Protein AF-K9EBZ5-F1 (afdb_monomer)

Structure (mmCIF, N/CA/C/O backbone):
data_AF-K9EBZ5-F1
#
_entry.id   AF-K9EBZ5-F1
#
loop_
_atom_site.group_PDB
_atom_site.id
_atom_site.type_symbol
_atom_site.label_atom_id
_atom_site.label_alt_id
_atom_site.label_comp_id
_atom_site.label_asym_id
_atom_site.label_entity_id
_atom_site.label_seq_id
_atom_site.pdbx_PDB_ins_code
_atom_site.Cartn_x
_atom_site.Cartn_y
_atom_site.Cartn_z
_atom_site.occupancy
_atom_site.B_iso_or_equiv
_atom_site.auth_seq_id
_atom_site.auth_comp_id
_atom_site.auth_asym_id
_atom_site.auth_atom_id
_atom_site.pdbx_PDB_model_num
ATOM 1 N N . MET A 1 1 ? -0.814 2.324 0.844 1.00 89.00 1 MET A N 1
ATOM 2 C CA . MET A 1 1 ? -1.239 2.268 2.261 1.00 89.00 1 MET A CA 1
ATOM 3 C C . MET A 1 1 ? -2.250 3.366 2.519 1.00 89.00 1 MET A C 1
ATOM 5 O O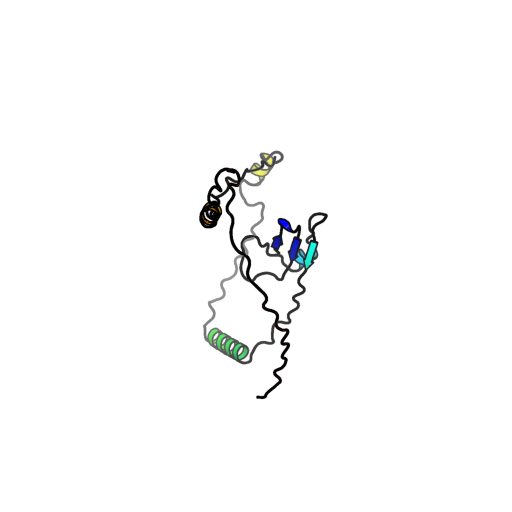 . MET A 1 1 ? -1.996 4.490 2.121 1.00 89.00 1 MET A O 1
ATOM 9 N N . THR A 1 2 ? -3.366 3.061 3.172 1.00 91.31 2 THR A N 1
ATOM 10 C CA . THR A 1 2 ? -4.431 4.021 3.507 1.00 91.31 2 THR A CA 1
ATOM 11 C C . THR A 1 2 ? -4.732 3.996 5.006 1.00 91.31 2 THR A C 1
ATOM 13 O O . THR A 1 2 ? -4.558 2.963 5.657 1.00 91.31 2 THR A O 1
ATOM 16 N N . TYR A 1 3 ? -5.171 5.134 5.553 1.00 91.81 3 TYR A N 1
ATOM 17 C CA . TYR A 1 3 ? -5.521 5.295 6.968 1.00 91.81 3 TYR A CA 1
ATOM 18 C C . TYR A 1 3 ? -7.008 5.636 7.115 1.00 91.81 3 TYR A C 1
ATOM 20 O O . TYR A 1 3 ? -7.468 6.650 6.594 1.00 91.81 3 TYR A O 1
ATOM 28 N N . GLY A 1 4 ? -7.749 4.804 7.845 1.00 92.75 4 GLY A N 1
ATOM 29 C CA . GLY A 1 4 ? -9.121 5.059 8.277 1.00 92.75 4 GLY A CA 1
ATOM 30 C C . GLY A 1 4 ? -9.121 5.580 9.709 1.00 92.75 4 GLY A C 1
ATOM 31 O O . GLY A 1 4 ? -9.096 4.798 10.655 1.00 92.75 4 GLY A O 1
ATOM 32 N N . TYR A 1 5 ? -9.108 6.903 9.876 1.00 90.88 5 TYR A N 1
ATOM 33 C CA . TYR A 1 5 ? -8.976 7.542 11.191 1.00 90.88 5 TYR A CA 1
ATOM 34 C C . TYR A 1 5 ? -10.171 7.291 12.118 1.00 90.88 5 TYR A C 1
ATOM 36 O O . TYR A 1 5 ? -9.963 7.094 13.313 1.00 90.88 5 TYR A O 1
ATOM 44 N N . SER A 1 6 ? -11.395 7.274 11.579 1.00 95.12 6 SER A N 1
ATOM 45 C CA . SER A 1 6 ? -12.624 6.960 12.326 1.00 95.12 6 SER A CA 1
ATOM 46 C C . SER A 1 6 ? -12.567 5.576 12.960 1.00 95.12 6 SER A C 1
ATOM 48 O O . SER A 1 6 ? -12.940 5.401 14.115 1.00 95.12 6 SER A O 1
ATOM 50 N N . ASP A 1 7 ? -12.038 4.618 12.205 1.00 93.94 7 ASP A N 1
ATOM 51 C CA . ASP A 1 7 ? -12.011 3.207 12.578 1.00 93.94 7 ASP A CA 1
ATOM 52 C C . ASP A 1 7 ? -10.678 2.798 13.217 1.00 93.94 7 ASP A C 1
ATOM 54 O O . ASP A 1 7 ? -10.465 1.622 13.504 1.00 93.94 7 ASP A O 1
ATOM 58 N N . ALA A 1 8 ? -9.758 3.754 13.411 1.00 95.94 8 ALA A N 1
ATOM 59 C CA . ALA A 1 8 ? -8.381 3.514 13.838 1.00 95.94 8 ALA A CA 1
ATOM 60 C C . ALA A 1 8 ? -7.722 2.362 13.053 1.00 95.94 8 ALA A C 1
ATOM 62 O O . ALA A 1 8 ? -7.105 1.461 13.622 1.00 95.94 8 ALA A O 1
ATOM 63 N N . THR A 1 9 ? -7.872 2.363 11.728 1.00 95.31 9 THR A N 1
ATOM 64 C CA . THR A 1 9 ? -7.364 1.291 10.865 1.00 95.31 9 THR A CA 1
ATOM 65 C C . THR A 1 9 ? -6.324 1.792 9.880 1.00 95.31 9 THR A C 1
ATOM 67 O O . THR A 1 9 ? -6.366 2.924 9.399 1.00 95.31 9 THR A O 1
ATOM 70 N N . ALA A 1 10 ? -5.370 0.926 9.558 1.00 94.81 10 ALA A N 1
ATOM 71 C CA . ALA A 1 10 ? -4.449 1.144 8.460 1.00 94.81 10 ALA A CA 1
ATOM 72 C C . ALA A 1 10 ? -4.394 -0.088 7.564 1.00 94.81 10 ALA A C 1
ATOM 74 O O . ALA A 1 10 ? -4.121 -1.201 8.026 1.00 94.81 10 ALA A O 1
ATOM 75 N N . VAL A 1 11 ? -4.627 0.126 6.273 1.00 93.69 11 VAL A N 1
ATOM 76 C CA . VAL A 1 11 ? -4.623 -0.926 5.260 1.00 93.69 11 VAL A CA 1
ATOM 77 C C . VAL A 1 11 ? -3.376 -0.773 4.399 1.00 93.69 11 VAL A C 1
ATOM 79 O O . VAL A 1 11 ? -3.140 0.258 3.764 1.00 93.69 11 VAL A O 1
ATOM 82 N N . ILE A 1 12 ? -2.548 -1.810 4.386 1.00 92.38 12 ILE A N 1
ATOM 83 C CA . ILE A 1 12 ? -1.352 -1.913 3.556 1.00 92.38 12 ILE A CA 1
ATOM 84 C C . ILE A 1 12 ? -1.691 -2.856 2.406 1.00 92.38 12 ILE A C 1
ATOM 86 O O . ILE A 1 12 ? -1.999 -4.026 2.625 1.00 92.38 12 ILE A O 1
ATOM 90 N N . GLY A 1 13 ? -1.647 -2.321 1.192 1.00 85.19 13 GLY A N 1
ATOM 91 C CA . GLY A 1 13 ? -1.812 -3.066 -0.051 1.00 85.19 13 GLY A CA 1
ATOM 92 C C . GLY A 1 13 ? -0.576 -2.943 -0.943 1.00 85.19 13 GLY A C 1
ATOM 93 O O . GLY A 1 13 ? 0.366 -2.235 -0.567 1.00 85.19 13 GLY A O 1
ATOM 94 N N . PRO A 1 14 ? -0.582 -3.615 -2.106 1.00 82.56 14 PRO A N 1
ATOM 95 C CA . PRO A 1 14 ? 0.489 -3.521 -3.092 1.00 82.56 14 PRO A CA 1
ATOM 96 C C . PRO A 1 14 ? 0.723 -2.075 -3.535 1.00 82.56 14 PRO A C 1
ATOM 98 O O . PRO A 1 14 ? -0.161 -1.219 -3.430 1.00 82.56 14 PRO A O 1
ATOM 101 N N . LEU A 1 15 ? 1.933 -1.815 -4.031 1.00 82.50 15 LEU A N 1
ATOM 102 C CA . LEU A 1 15 ? 2.304 -0.518 -4.582 1.00 82.50 15 LEU A CA 1
ATOM 103 C C . LEU A 1 15 ? 1.335 -0.151 -5.713 1.00 82.50 15 LEU A C 1
ATOM 105 O O . LEU A 1 15 ? 1.198 -0.901 -6.680 1.00 82.50 15 LEU A O 1
ATOM 109 N N . SER A 1 16 ? 0.649 0.985 -5.580 1.00 79.81 16 SER A N 1
ATOM 110 C CA . SER A 1 16 ? -0.294 1.431 -6.600 1.00 79.81 16 SER A CA 1
ATOM 111 C C . SER A 1 16 ? 0.474 1.882 -7.848 1.00 79.81 16 SER A C 1
ATOM 113 O O . SER A 1 16 ? 1.469 2.597 -7.724 1.00 79.81 16 SER A O 1
ATOM 115 N N . PRO A 1 17 ? 0.023 1.539 -9.069 1.00 82.12 17 PRO A N 1
ATOM 116 C CA . PRO A 1 17 ? 0.634 2.047 -10.298 1.00 82.12 17 PRO A CA 1
ATOM 117 C C . PRO A 1 17 ? 0.384 3.549 -10.506 1.00 82.12 17 PRO A C 1
ATOM 119 O O . PRO A 1 17 ? 1.023 4.168 -11.355 1.00 82.12 17 PRO A O 1
ATOM 122 N N . LYS A 1 18 ? -0.568 4.138 -9.769 1.00 86.94 18 LYS A N 1
ATOM 123 C CA . LYS A 1 18 ? -0.898 5.564 -9.829 1.00 86.94 18 LYS A CA 1
ATOM 124 C C . LYS A 1 18 ? -0.951 6.179 -8.430 1.00 86.94 18 LYS A C 1
ATOM 126 O O . LYS A 1 18 ? -1.533 5.562 -7.530 1.00 86.94 18 LYS A O 1
ATOM 131 N N . PRO A 1 19 ? -0.441 7.411 -8.263 1.00 86.69 19 PRO A N 1
ATOM 132 C CA . PRO A 1 19 ? -0.533 8.115 -6.995 1.00 86.69 19 PRO A CA 1
ATOM 133 C C . PRO A 1 19 ? -2.001 8.394 -6.672 1.00 86.69 19 PRO A C 1
ATOM 135 O O . PRO A 1 19 ? -2.762 8.851 -7.527 1.00 86.69 19 PRO A O 1
ATOM 138 N N . THR A 1 20 ? -2.398 8.112 -5.435 1.00 84.31 20 THR A N 1
ATOM 139 C CA . THR A 1 20 ? -3.765 8.336 -4.951 1.00 84.31 20 THR A CA 1
ATOM 140 C C . THR A 1 20 ? -3.730 9.267 -3.747 1.00 84.31 20 THR A C 1
ATOM 142 O O . THR A 1 20 ? -2.928 9.085 -2.833 1.00 84.31 20 THR A O 1
ATOM 145 N N . GLN A 1 21 ? -4.602 10.275 -3.729 1.00 87.44 21 GLN A N 1
ATOM 146 C CA . GLN A 1 21 ? -4.697 11.204 -2.605 1.00 87.44 21 GLN A CA 1
ATOM 147 C C . GLN A 1 21 ? -5.098 10.465 -1.320 1.00 87.44 21 GLN A C 1
ATOM 149 O O . GLN A 1 21 ? -6.013 9.646 -1.324 1.00 87.44 21 GLN A O 1
ATOM 154 N N . GLY A 1 22 ? -4.401 10.748 -0.215 1.00 81.25 22 GLY A N 1
ATOM 155 C CA . GLY A 1 22 ? -4.636 10.075 1.068 1.00 81.25 22 GLY A CA 1
ATOM 156 C C . GLY A 1 22 ? -4.084 8.645 1.145 1.00 81.25 22 GLY A C 1
ATOM 157 O O . GLY A 1 22 ? -4.277 7.976 2.162 1.00 81.25 22 GLY A O 1
ATOM 158 N N . ALA A 1 23 ? -3.374 8.182 0.110 1.00 87.44 23 ALA A N 1
ATOM 159 C CA . ALA A 1 23 ? -2.650 6.922 0.118 1.00 87.44 23 ALA A CA 1
ATOM 160 C C . ALA A 1 23 ? -1.134 7.160 0.073 1.00 87.44 23 ALA A C 1
ATOM 162 O O . ALA A 1 23 ? -0.638 8.003 -0.669 1.00 87.44 23 ALA A O 1
ATOM 163 N N . LEU A 1 24 ? -0.392 6.390 0.866 1.00 88.00 24 LEU A N 1
ATOM 164 C CA . LEU A 1 24 ? 1.065 6.354 0.852 1.00 88.00 24 LEU A CA 1
ATOM 165 C C . LEU A 1 24 ? 1.558 5.140 0.064 1.00 88.00 24 LEU A C 1
ATOM 167 O O . LEU A 1 24 ? 1.219 4.000 0.393 1.00 88.00 24 LEU A O 1
ATOM 171 N N . ASP A 1 25 ? 2.394 5.380 -0.935 1.00 89.56 25 ASP A N 1
ATOM 172 C CA . ASP A 1 25 ? 3.042 4.340 -1.725 1.00 89.56 25 ASP A CA 1
ATOM 173 C C . ASP A 1 25 ? 4.254 3.780 -0.973 1.00 89.56 25 ASP A C 1
ATOM 175 O O . ASP A 1 25 ? 5.247 4.468 -0.736 1.00 89.56 25 ASP A O 1
ATOM 179 N N . LEU A 1 26 ? 4.158 2.517 -0.554 1.00 88.12 26 LEU A N 1
ATOM 180 C CA . LEU A 1 26 ? 5.221 1.810 0.155 1.00 88.12 26 LEU A CA 1
ATOM 181 C C . LEU A 1 26 ? 5.800 0.732 -0.758 1.00 88.12 26 LEU A C 1
ATOM 183 O O . LEU A 1 26 ? 5.061 -0.081 -1.310 1.00 88.12 26 LEU A O 1
ATOM 187 N N . CYS A 1 27 ? 7.125 0.697 -0.894 1.00 87.06 27 CYS A N 1
ATOM 188 C CA . CYS A 1 27 ? 7.796 -0.445 -1.511 1.00 87.06 27 CYS A CA 1
ATOM 189 C C . CYS A 1 27 ? 7.751 -1.666 -0.575 1.00 87.06 27 CYS A C 1
ATOM 191 O O . CYS A 1 27 ? 7.461 -1.523 0.614 1.00 87.06 27 CYS A O 1
ATOM 193 N N . ALA A 1 28 ? 8.088 -2.854 -1.088 1.00 84.94 28 ALA A N 1
ATOM 194 C CA . ALA A 1 28 ? 8.029 -4.111 -0.331 1.00 84.94 28 ALA A CA 1
ATOM 195 C C . ALA A 1 28 ? 8.735 -4.027 1.038 1.00 84.94 28 ALA A C 1
ATOM 197 O O . ALA A 1 28 ? 8.124 -4.293 2.070 1.00 84.94 28 ALA A O 1
ATOM 198 N N . MET A 1 29 ? 9.972 -3.519 1.069 1.00 89.50 29 MET A N 1
ATOM 199 C CA . MET A 1 29 ? 10.735 -3.366 2.318 1.00 89.50 29 MET A CA 1
ATOM 200 C C . MET A 1 29 ? 10.061 -2.419 3.327 1.00 89.50 29 MET A C 1
ATOM 202 O O . MET A 1 29 ? 10.093 -2.645 4.539 1.00 89.50 29 MET A O 1
ATOM 206 N N . HIS A 1 30 ? 9.442 -1.337 2.847 1.00 92.19 30 HIS A N 1
ATOM 207 C CA . HIS A 1 30 ? 8.749 -0.392 3.724 1.00 92.19 30 HIS A CA 1
ATOM 208 C C . HIS A 1 30 ? 7.396 -0.936 4.197 1.00 92.19 30 HIS A C 1
ATOM 210 O O . HIS A 1 30 ? 7.009 -0.688 5.334 1.00 92.19 30 HIS A O 1
ATOM 216 N N . ALA A 1 31 ? 6.698 -1.722 3.376 1.00 89.38 31 ALA A N 1
ATOM 217 C CA . ALA A 1 31 ? 5.450 -2.380 3.760 1.00 89.38 31 ALA A CA 1
ATOM 218 C C . ALA A 1 31 ? 5.649 -3.429 4.878 1.00 89.38 31 ALA A C 1
ATOM 220 O O . ALA A 1 31 ? 4.748 -3.652 5.693 1.00 89.38 31 ALA A O 1
ATOM 221 N N . GLU A 1 32 ? 6.833 -4.042 4.951 1.00 88.38 32 GLU A N 1
ATOM 222 C CA . GLU A 1 32 ? 7.194 -5.004 6.000 1.00 88.38 32 GLU A CA 1
ATOM 223 C C . GLU A 1 32 ? 7.545 -4.329 7.332 1.00 88.38 32 GLU A C 1
ATOM 225 O O . GLU A 1 32 ? 7.120 -4.791 8.391 1.00 88.38 32 GLU A O 1
ATOM 230 N N . SER A 1 33 ? 8.286 -3.219 7.282 1.00 92.06 33 SER A N 1
ATOM 231 C CA . SER A 1 33 ? 8.812 -2.530 8.469 1.00 92.06 33 SER A CA 1
ATOM 232 C C . SER A 1 33 ? 7.877 -1.474 9.063 1.00 92.06 33 SER A C 1
ATOM 234 O O . SER A 1 33 ? 8.047 -1.092 10.224 1.00 92.06 33 SER A O 1
ATOM 236 N N . VAL A 1 34 ? 6.891 -0.989 8.302 1.00 92.00 34 VAL A N 1
ATOM 237 C CA . VAL A 1 34 ? 5.963 0.038 8.788 1.00 92.00 34 VAL A CA 1
ATOM 238 C C . VAL A 1 34 ? 5.146 -0.474 9.978 1.00 92.00 34 VAL A C 1
ATOM 240 O O . VAL A 1 34 ? 4.719 -1.629 10.039 1.00 92.00 34 VAL A O 1
ATOM 243 N N . THR A 1 35 ? 4.910 0.419 10.936 1.00 93.62 35 THR A N 1
ATOM 244 C CA . THR A 1 35 ? 4.120 0.174 12.147 1.00 93.62 35 THR A CA 1
ATOM 245 C C . THR A 1 35 ? 2.973 1.176 12.232 1.00 93.62 35 THR A C 1
ATOM 247 O O . THR A 1 35 ? 3.032 2.257 11.645 1.00 93.62 35 THR A O 1
ATOM 250 N N . VAL A 1 36 ? 1.902 0.805 12.934 1.00 94.56 36 VAL A N 1
ATOM 251 C CA . VAL A 1 36 ? 0.745 1.682 13.177 1.00 94.56 36 VAL A CA 1
ATOM 252 C C . VAL A 1 36 ? 0.757 2.206 14.610 1.00 94.56 36 VAL A C 1
ATOM 254 O O . VAL A 1 36 ? 1.388 1.586 15.474 1.00 94.56 36 VAL A O 1
ATOM 257 N N . PRO A 1 37 ? 0.068 3.329 14.893 1.00 93.12 37 PRO A N 1
ATOM 258 C CA . PRO A 1 37 ? -0.097 3.808 16.257 1.00 93.12 37 PRO A CA 1
ATOM 259 C C . PRO A 1 37 ? -0.705 2.740 17.178 1.00 93.12 37 PRO A C 1
ATOM 261 O O . PRO A 1 37 ? -1.392 1.813 16.747 1.00 93.12 37 PRO A O 1
ATOM 264 N N . ARG A 1 38 ? -0.465 2.870 18.485 1.00 94.31 38 ARG A N 1
ATOM 265 C CA . ARG A 1 38 ? -1.014 1.924 19.467 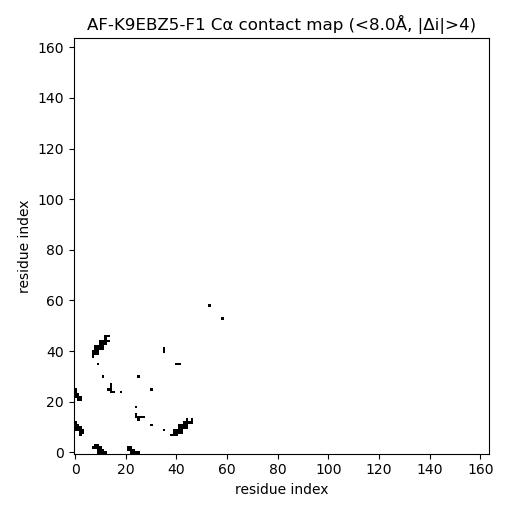1.00 94.31 38 ARG A CA 1
ATOM 266 C C . ARG A 1 38 ? -2.542 1.959 19.439 1.00 94.31 38 ARG A C 1
ATOM 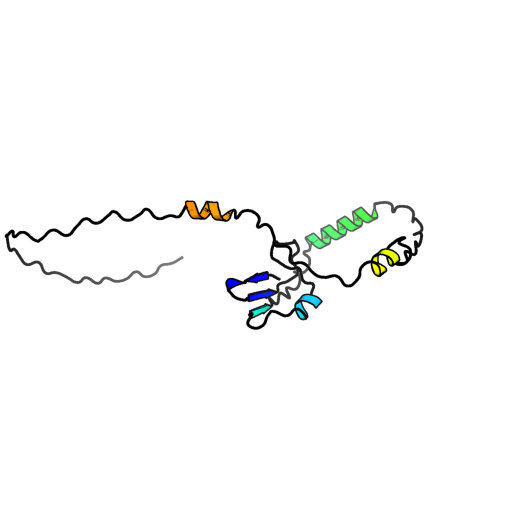268 O O . ARG A 1 38 ? -3.133 3.032 19.399 1.00 94.31 38 ARG A O 1
ATOM 275 N N . GLY A 1 39 ? -3.156 0.781 19.499 1.00 95.31 39 GLY A N 1
ATOM 276 C CA . GLY A 1 39 ? -4.612 0.638 19.436 1.00 95.31 39 GLY A CA 1
ATOM 277 C C . GLY A 1 39 ? -5.194 0.722 18.023 1.00 95.31 39 GLY A C 1
ATOM 278 O O . GLY A 1 39 ? -6.404 0.605 17.891 1.00 95.31 39 GLY A O 1
ATOM 279 N N . TRP A 1 40 ? -4.364 0.890 16.985 1.00 97.31 40 TRP A N 1
ATOM 280 C CA . TRP A 1 40 ? -4.817 0.820 15.598 1.00 97.31 40 TRP A CA 1
ATOM 281 C C . TRP A 1 40 ? -4.745 -0.604 15.057 1.00 97.31 40 TRP A C 1
ATOM 283 O O . TRP A 1 40 ? -3.792 -1.341 15.324 1.00 97.31 40 TRP A O 1
ATOM 293 N N . GLN A 1 41 ? -5.725 -0.971 14.236 1.00 95.81 41 GLN A N 1
ATOM 294 C CA . GLN A 1 41 ? -5.725 -2.238 13.520 1.00 95.81 41 GLN A CA 1
ATOM 295 C C . GLN A 1 41 ? -4.925 -2.117 12.221 1.00 95.81 41 GLN A C 1
ATOM 297 O O . GLN A 1 41 ? -5.191 -1.248 11.392 1.00 95.81 41 GLN A O 1
ATOM 302 N N . MET A 1 42 ? -3.969 -3.023 12.015 1.00 94.19 42 MET A N 1
ATOM 303 C CA . MET A 1 42 ? -3.214 -3.114 10.768 1.00 94.19 42 MET A CA 1
ATOM 304 C C . MET A 1 42 ? -3.707 -4.287 9.923 1.00 94.19 42 MET A C 1
ATOM 306 O O . MET A 1 42 ? -3.634 -5.437 10.351 1.00 94.19 42 MET A O 1
ATOM 310 N N . VAL A 1 43 ? -4.144 -3.996 8.701 1.00 93.25 43 VAL A N 1
ATOM 311 C CA . VAL A 1 43 ? -4.559 -4.996 7.714 1.00 93.25 43 VAL A CA 1
ATOM 312 C C . VAL A 1 43 ? -3.521 -5.034 6.600 1.00 93.25 43 VAL A C 1
ATOM 314 O O . VAL A 1 43 ? -3.305 -4.035 5.919 1.00 93.25 43 VAL A O 1
ATOM 317 N N . ARG A 1 44 ? -2.865 -6.182 6.413 1.00 90.88 44 ARG A N 1
ATOM 318 C CA . ARG A 1 44 ? -1.940 -6.416 5.296 1.00 90.88 44 ARG A CA 1
ATOM 319 C C . ARG A 1 44 ? -2.632 -7.289 4.260 1.00 90.88 44 ARG A C 1
ATOM 321 O O . ARG A 1 44 ? -2.902 -8.458 4.526 1.00 90.88 44 ARG A O 1
ATOM 328 N N . LEU A 1 45 ? -2.910 -6.723 3.093 1.00 84.88 45 LEU A N 1
ATOM 329 C CA . LEU A 1 45 ? -3.414 -7.471 1.950 1.00 84.88 45 LEU A CA 1
ATOM 330 C C . LEU A 1 45 ? -2.233 -8.231 1.343 1.00 84.88 45 LEU A C 1
ATOM 332 O O . LEU A 1 45 ? -1.338 -7.625 0.757 1.00 84.88 45 LEU A O 1
ATOM 336 N N . ARG A 1 46 ? -2.206 -9.556 1.517 1.00 73.94 46 ARG A N 1
ATOM 337 C CA . ARG A 1 46 ? -1.267 -10.407 0.783 1.00 73.94 46 ARG A CA 1
ATOM 338 C C . ARG A 1 46 ? -1.788 -10.567 -0.632 1.00 73.94 46 ARG A C 1
ATOM 340 O O . ARG A 1 46 ? -2.787 -11.239 -0.858 1.00 73.94 46 ARG A O 1
ATOM 347 N N . THR A 1 47 ? -1.132 -9.892 -1.561 1.00 63.84 47 THR A N 1
ATOM 348 C CA . THR A 1 47 ? -1.452 -9.930 -2.986 1.00 63.84 47 THR A CA 1
ATOM 349 C C . THR A 1 47 ? -0.254 -10.483 -3.743 1.00 63.84 47 THR A C 1
ATOM 351 O O . THR A 1 47 ? 0.220 -9.859 -4.693 1.00 63.84 47 THR A O 1
ATOM 354 N N . GLU A 1 48 ? 0.273 -11.632 -3.311 1.00 61.78 48 GLU A N 1
ATOM 355 C CA . GLU A 1 48 ? 1.114 -12.465 -4.172 1.00 61.78 48 GLU A CA 1
ATOM 356 C C . GLU A 1 48 ? 0.238 -13.011 -5.317 1.00 61.78 48 GLU A C 1
ATOM 358 O O . GLU A 1 48 ? -0.082 -14.193 -5.381 1.00 61.78 48 GLU A O 1
ATOM 363 N N . PHE A 1 49 ? -0.224 -12.126 -6.201 1.00 57.06 49 PHE A N 1
ATOM 364 C CA . PHE A 1 49 ? -0.723 -12.524 -7.502 1.00 57.06 49 PHE A CA 1
ATOM 365 C C . PHE A 1 49 ? 0.517 -12.738 -8.352 1.00 57.06 49 PHE A C 1
ATOM 367 O O . PHE A 1 49 ? 1.219 -11.784 -8.690 1.00 57.06 49 PHE A O 1
ATOM 374 N N . GLU A 1 50 ? 0.816 -14.001 -8.637 1.00 65.19 50 GLU A N 1
ATOM 375 C CA . GLU A 1 50 ? 1.731 -14.339 -9.720 1.00 65.19 50 GLU A CA 1
ATOM 376 C C . GLU A 1 50 ? 1.222 -13.587 -10.959 1.00 65.19 50 GLU A C 1
ATOM 378 O O . GLU A 1 50 ? 0.028 -13.699 -11.275 1.00 65.19 50 GLU A O 1
ATOM 383 N N . PRO A 1 51 ? 2.042 -12.714 -11.578 1.00 66.94 51 PRO A N 1
ATOM 384 C CA . PRO A 1 51 ? 1.603 -12.011 -12.769 1.00 66.94 51 PRO A CA 1
ATOM 385 C C . PRO A 1 51 ? 1.171 -13.076 -13.768 1.00 66.94 51 PRO A C 1
ATOM 387 O O . PRO A 1 51 ? 1.918 -14.025 -14.002 1.00 66.94 51 PRO A O 1
ATOM 390 N N . ALA A 1 52 ? -0.047 -12.944 -14.303 1.00 76.31 52 ALA A N 1
ATOM 391 C CA . ALA A 1 52 ? -0.544 -13.901 -15.277 1.00 76.31 52 ALA A CA 1
ATOM 392 C C . ALA A 1 52 ? 0.537 -14.093 -16.353 1.00 76.31 52 ALA A C 1
ATOM 394 O O . ALA A 1 52 ? 1.091 -13.087 -16.820 1.00 76.31 52 ALA A O 1
ATOM 395 N N . PRO A 1 53 ? 0.887 -15.347 -16.696 1.00 82.19 53 PRO A N 1
ATOM 396 C CA . PRO A 1 53 ? 1.937 -15.600 -17.665 1.00 82.19 53 PRO A CA 1
ATOM 397 C C . PRO A 1 53 ? 1.642 -14.804 -18.942 1.00 82.19 53 PRO A C 1
ATOM 399 O O . PRO A 1 53 ? 0.472 -14.704 -19.332 1.00 82.19 53 PRO A O 1
ATOM 402 N N . PRO A 1 54 ? 2.670 -14.193 -19.561 1.00 87.31 54 PRO A N 1
ATOM 403 C CA . PRO A 1 54 ? 2.476 -13.314 -20.705 1.00 87.31 54 PRO A CA 1
ATOM 404 C C . PRO A 1 54 ? 1.713 -14.051 -21.801 1.00 87.31 54 PRO A C 1
ATOM 406 O O . PRO A 1 54 ? 1.994 -15.217 -22.096 1.00 87.31 54 PRO A O 1
ATOM 409 N N . SER A 1 55 ? 0.730 -13.372 -22.387 1.00 91.81 55 SER A N 1
ATOM 410 C CA . SER A 1 55 ? -0.074 -13.959 -23.451 1.00 91.81 55 SER A CA 1
ATOM 411 C C . SER A 1 55 ? 0.762 -14.143 -24.721 1.00 91.81 55 SER A C 1
ATOM 413 O O . SER A 1 55 ? 1.759 -13.451 -24.938 1.00 91.81 55 SER A O 1
ATOM 415 N N . GLU A 1 56 ? 0.346 -15.048 -25.608 1.00 95.56 56 GLU A N 1
ATOM 416 C CA . GLU A 1 56 ? 1.013 -15.242 -26.903 1.00 95.56 56 GLU A CA 1
ATOM 417 C C . GLU A 1 56 ? 1.053 -13.942 -27.732 1.00 95.56 56 GLU A C 1
ATOM 419 O O . GLU A 1 56 ? 2.063 -13.646 -28.371 1.00 95.56 56 GLU A O 1
ATOM 424 N N . SER A 1 57 ? 0.004 -13.111 -27.656 1.00 94.31 57 SER A N 1
ATOM 425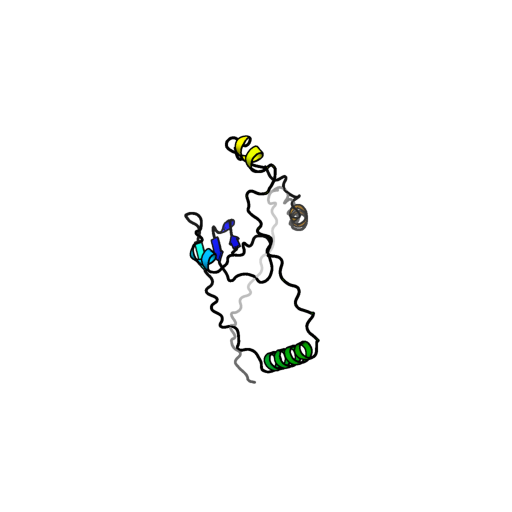 C CA . SER A 1 57 ? -0.025 -11.797 -28.310 1.00 94.31 57 SER A CA 1
ATOM 426 C C . SER A 1 57 ? 1.024 -10.832 -27.765 1.00 94.31 57 SER A C 1
ATOM 428 O O . SER A 1 57 ? 1.635 -10.109 -28.550 1.00 94.31 57 SER A O 1
ATOM 430 N N . ASP A 1 58 ? 1.278 -10.837 -26.453 1.00 94.44 58 ASP A N 1
ATOM 431 C CA . ASP A 1 58 ? 2.308 -9.985 -25.848 1.00 94.44 58 ASP A CA 1
ATOM 432 C C . ASP A 1 58 ? 3.709 -10.419 -26.294 1.00 94.44 58 ASP A C 1
ATOM 434 O O . ASP A 1 58 ? 4.569 -9.582 -26.580 1.00 94.44 58 ASP A O 1
ATOM 438 N N . LEU A 1 59 ? 3.934 -11.733 -26.409 1.00 96.31 59 LEU A N 1
ATOM 439 C CA . LEU A 1 59 ? 5.194 -12.288 -26.906 1.00 96.31 59 LEU A CA 1
ATOM 440 C C . LEU A 1 59 ? 5.443 -11.905 -28.369 1.00 96.31 59 LEU A C 1
ATOM 442 O O . LEU A 1 59 ? 6.556 -11.506 -28.717 1.00 96.31 59 LEU A O 1
ATOM 446 N N . MET A 1 60 ? 4.410 -11.971 -29.214 1.00 97.06 60 MET A N 1
ATOM 447 C CA . MET A 1 60 ? 4.505 -11.532 -30.610 1.00 97.06 60 MET A CA 1
ATOM 448 C C . MET A 1 60 ? 4.730 -10.018 -30.714 1.00 97.06 60 MET A C 1
ATOM 450 O O . MET A 1 60 ? 5.601 -9.585 -31.467 1.00 97.06 60 MET A O 1
ATOM 454 N N . ALA A 1 61 ? 4.043 -9.212 -29.897 1.00 96.81 61 ALA A N 1
ATOM 455 C CA . ALA A 1 61 ? 4.233 -7.761 -29.855 1.00 96.81 61 ALA A CA 1
ATOM 456 C C . ALA A 1 61 ? 5.671 -7.368 -29.469 1.00 96.81 61 ALA A C 1
ATOM 458 O O . ALA A 1 61 ? 6.258 -6.474 -30.081 1.00 96.81 61 ALA A O 1
ATOM 459 N N . LEU A 1 62 ? 6.272 -8.058 -28.492 1.00 95.44 62 LEU A N 1
ATOM 460 C CA . LEU A 1 62 ? 7.679 -7.865 -28.127 1.00 95.44 62 LEU A CA 1
ATOM 461 C C . LEU A 1 62 ? 8.629 -8.291 -29.251 1.00 95.44 62 LEU A C 1
ATOM 463 O O . LEU A 1 62 ? 9.593 -7.577 -29.533 1.00 95.44 62 LEU A O 1
ATOM 467 N N . ALA A 1 63 ? 8.366 -9.426 -29.906 1.00 97.62 63 ALA A N 1
ATOM 468 C CA . ALA A 1 63 ? 9.177 -9.898 -31.026 1.00 97.62 63 ALA A CA 1
ATOM 469 C C . ALA A 1 63 ? 9.189 -8.888 -32.186 1.00 97.62 63 ALA A C 1
ATOM 471 O O . ALA A 1 63 ? 10.251 -8.604 -32.749 1.00 97.62 63 ALA A O 1
ATOM 472 N N . ASP A 1 64 ? 8.036 -8.298 -32.503 1.00 97.25 64 ASP A N 1
ATOM 473 C CA . ASP A 1 64 ? 7.921 -7.268 -33.533 1.00 97.25 64 ASP A CA 1
ATOM 474 C C . ASP A 1 64 ? 8.584 -5.950 -33.108 1.00 97.25 64 ASP A C 1
ATOM 476 O O . ASP A 1 64 ? 9.330 -5.363 -33.893 1.00 97.25 64 ASP A O 1
ATOM 480 N N . ALA A 1 65 ? 8.414 -5.519 -31.852 1.00 97.06 65 ALA A N 1
ATOM 481 C CA . ALA A 1 65 ? 9.075 -4.324 -31.321 1.00 97.06 65 ALA A CA 1
ATOM 482 C C . ALA A 1 65 ? 10.610 -4.438 -31.344 1.00 97.06 65 ALA A C 1
ATOM 484 O O . ALA A 1 65 ? 11.307 -3.474 -31.678 1.00 97.06 65 ALA A O 1
ATOM 485 N N . ILE A 1 66 ? 11.156 -5.617 -31.026 1.00 96.25 66 ILE A N 1
ATOM 486 C CA . ILE A 1 66 ? 12.596 -5.891 -31.113 1.00 96.25 66 ILE A CA 1
ATOM 487 C C . ILE A 1 66 ? 13.056 -5.875 -32.571 1.00 96.25 66 ILE A C 1
ATOM 489 O O . ILE A 1 66 ? 14.095 -5.281 -32.862 1.00 96.25 66 ILE A O 1
ATOM 493 N N . ARG A 1 67 ? 12.293 -6.481 -33.492 1.00 94.25 67 ARG A N 1
ATOM 494 C CA . ARG A 1 67 ? 12.607 -6.465 -34.928 1.00 94.25 67 ARG A CA 1
ATOM 495 C C . ARG A 1 67 ? 12.669 -5.029 -35.449 1.00 94.25 67 ARG A C 1
ATOM 497 O O . ARG A 1 67 ? 13.682 -4.648 -36.030 1.00 94.25 67 ARG A O 1
ATOM 504 N N . GLU A 1 68 ? 11.665 -4.210 -35.152 1.00 94.25 68 GLU A N 1
ATOM 505 C CA . GLU A 1 68 ? 11.640 -2.787 -35.512 1.00 94.25 68 GLU A CA 1
ATOM 506 C C . GLU A 1 68 ? 12.837 -2.025 -34.919 1.00 94.25 68 GLU A C 1
ATOM 508 O O . GLU A 1 68 ? 13.549 -1.310 -35.624 1.00 94.25 68 GLU A O 1
ATOM 513 N N . THR A 1 69 ? 13.132 -2.242 -33.633 1.00 92.75 69 THR A N 1
ATOM 514 C CA . THR A 1 69 ? 14.278 -1.608 -32.962 1.00 92.75 69 THR A CA 1
ATOM 515 C C . THR A 1 69 ? 15.605 -2.030 -33.594 1.00 92.75 69 THR A C 1
ATOM 517 O O . THR A 1 69 ? 16.502 -1.204 -33.738 1.00 92.75 69 THR A O 1
ATOM 520 N N . SER A 1 70 ? 15.729 -3.290 -34.021 1.00 88.19 70 SER A N 1
ATOM 521 C CA . SER A 1 70 ? 16.937 -3.814 -34.668 1.00 88.19 70 SER A CA 1
ATOM 522 C C . SER A 1 70 ? 17.193 -3.217 -36.054 1.00 88.19 70 SER A C 1
ATOM 524 O O . SER A 1 70 ? 18.343 -3.127 -36.480 1.00 88.19 70 SER A O 1
ATOM 526 N N . HIS A 1 71 ? 16.142 -2.773 -36.749 1.00 90.25 71 HIS A N 1
ATOM 527 C CA . HIS A 1 71 ? 16.256 -2.099 -38.042 1.00 90.25 71 HIS A CA 1
ATOM 528 C C . HIS A 1 71 ? 16.665 -0.624 -37.916 1.00 90.25 71 HIS A C 1
ATOM 530 O O . HIS A 1 71 ? 17.091 -0.016 -38.900 1.00 90.25 71 HIS A O 1
ATOM 536 N N . ARG A 1 72 ? 16.589 -0.037 -36.714 1.00 87.69 72 ARG A N 1
ATOM 537 C CA . ARG A 1 72 ? 17.058 1.326 -36.454 1.00 87.69 72 ARG A CA 1
ATOM 538 C C . ARG A 1 72 ? 18.577 1.325 -36.253 1.00 87.69 72 ARG A C 1
ATOM 540 O O . ARG A 1 72 ? 19.100 0.656 -35.368 1.00 87.69 72 ARG A O 1
ATOM 547 N N . SER A 1 73 ? 19.295 2.127 -37.043 1.00 80.38 73 SER A N 1
ATOM 548 C CA . SER A 1 73 ? 20.737 2.324 -36.845 1.00 80.38 73 SER A CA 1
ATOM 549 C C . SER A 1 73 ? 21.002 2.954 -35.477 1.00 80.38 73 SER A C 1
ATOM 551 O O . SER A 1 73 ? 20.438 4.003 -35.156 1.00 80.38 73 SER A O 1
ATOM 553 N N . ALA A 1 74 ? 21.877 2.334 -34.683 1.00 79.44 74 ALA A N 1
ATOM 554 C CA . ALA A 1 74 ? 22.309 2.895 -33.410 1.00 79.44 74 ALA A CA 1
ATOM 555 C C . ALA A 1 74 ? 23.051 4.229 -33.636 1.00 79.44 74 ALA A C 1
ATOM 557 O O . ALA A 1 74 ? 23.812 4.342 -34.606 1.00 79.44 74 ALA A O 1
ATOM 558 N N . PRO A 1 75 ? 22.852 5.242 -32.771 1.00 80.12 75 PRO A N 1
ATOM 559 C CA . PRO A 1 75 ? 23.679 6.440 -32.792 1.00 80.12 75 PRO A CA 1
ATOM 560 C C . PRO A 1 75 ? 25.133 6.076 -32.463 1.00 80.12 75 PRO A C 1
ATOM 562 O O . PRO A 1 75 ? 25.399 5.105 -31.751 1.00 80.12 75 PRO A O 1
ATOM 565 N N . ALA A 1 76 ? 26.079 6.856 -32.991 1.00 82.50 76 ALA A N 1
ATOM 566 C CA . ALA A 1 76 ? 27.492 6.667 -32.687 1.00 82.50 76 ALA A CA 1
ATOM 567 C C . ALA A 1 76 ? 27.719 6.736 -31.162 1.00 82.50 76 ALA A C 1
ATOM 569 O O . ALA A 1 76 ? 27.123 7.594 -30.508 1.00 82.50 76 ALA A O 1
ATOM 570 N N . PRO A 1 77 ? 28.553 5.852 -30.582 1.00 77.75 77 PRO A N 1
ATOM 571 C CA . PRO A 1 77 ? 28.817 5.864 -29.150 1.00 77.75 77 PRO A CA 1
ATOM 572 C C . PRO A 1 77 ? 29.491 7.183 -28.752 1.00 77.75 77 PRO A C 1
ATOM 574 O O . PRO A 1 77 ? 30.639 7.438 -29.116 1.00 77.75 77 PRO A O 1
ATOM 577 N N . GLU A 1 78 ? 28.781 8.019 -27.997 1.00 77.81 78 GLU A N 1
ATOM 578 C CA . GLU A 1 78 ? 29.351 9.198 -27.349 1.00 77.81 78 GLU A CA 1
ATOM 579 C C . GLU A 1 78 ? 30.053 8.750 -26.061 1.00 77.81 78 GLU A C 1
ATOM 581 O O . GLU A 1 78 ? 29.475 8.057 -25.220 1.00 77.81 78 GLU A O 1
ATOM 586 N N . GLN A 1 79 ? 31.339 9.075 -25.926 1.00 75.50 79 GLN A N 1
ATOM 587 C CA . GLN A 1 79 ? 32.107 8.713 -24.739 1.00 75.50 79 GLN A CA 1
ATOM 588 C C . GLN A 1 79 ? 31.528 9.446 -23.528 1.00 75.50 79 GLN A C 1
ATOM 590 O O . GLN A 1 79 ? 31.540 10.673 -23.476 1.00 75.50 79 GLN A O 1
ATOM 595 N N . ALA A 1 80 ? 31.045 8.694 -22.538 1.00 67.44 80 ALA A N 1
ATOM 596 C CA . ALA A 1 80 ? 30.544 9.268 -21.300 1.00 67.44 80 ALA A CA 1
ATOM 597 C C . ALA A 1 80 ? 31.678 10.006 -20.567 1.00 67.44 80 ALA A C 1
ATOM 599 O O . ALA A 1 80 ? 32.590 9.386 -20.011 1.00 67.44 80 ALA A O 1
ATOM 600 N N . ALA A 1 81 ? 31.614 11.337 -20.553 1.00 74.12 81 ALA A N 1
ATOM 601 C CA . ALA A 1 81 ? 32.458 12.151 -19.698 1.00 74.12 81 ALA A CA 1
ATOM 602 C C . ALA A 1 81 ? 32.068 11.877 -18.240 1.00 74.12 81 ALA A C 1
ATOM 604 O O . ALA A 1 81 ? 30.958 12.172 -17.796 1.00 74.12 81 ALA A O 1
ATOM 605 N N . ARG A 1 82 ? 32.978 11.260 -17.483 1.00 67.12 82 ARG A N 1
ATOM 606 C CA . ARG A 1 82 ? 32.787 11.012 -16.054 1.00 67.12 82 ARG A CA 1
ATOM 607 C C . ARG A 1 82 ? 32.930 12.331 -15.294 1.00 67.12 82 ARG A C 1
ATOM 609 O O . ARG A 1 82 ? 34.001 12.631 -14.773 1.00 67.12 82 ARG A O 1
ATOM 616 N N . GLU A 1 83 ? 31.854 13.102 -15.198 1.00 67.56 83 GLU A N 1
ATOM 617 C CA . GLU A 1 83 ? 31.793 14.229 -14.269 1.00 67.56 83 GLU A CA 1
ATOM 618 C C . GLU A 1 83 ? 31.611 13.700 -12.845 1.00 67.56 83 GLU A C 1
ATOM 620 O O . GLU A 1 83 ? 30.529 13.298 -12.415 1.00 67.56 83 GLU A O 1
ATOM 625 N N . VAL A 1 84 ? 32.715 13.662 -12.100 1.00 70.81 84 VAL A N 1
ATOM 626 C CA . VAL A 1 84 ? 32.716 13.333 -10.675 1.00 70.81 84 VAL A CA 1
ATOM 627 C C . VAL A 1 84 ? 32.106 14.510 -9.912 1.00 70.81 84 VAL A C 1
ATOM 629 O O . VAL A 1 84 ? 32.823 15.403 -9.478 1.00 70.81 84 VAL A O 1
ATOM 632 N N . HIS A 1 85 ? 30.787 14.511 -9.730 1.00 63.19 85 HIS A N 1
ATOM 633 C CA . HIS A 1 85 ? 30.125 15.445 -8.821 1.00 63.19 85 HIS A CA 1
ATOM 634 C C . HIS A 1 85 ? 30.370 15.006 -7.374 1.00 63.19 85 HIS A C 1
ATOM 636 O O . HIS A 1 85 ? 29.788 14.022 -6.906 1.00 63.19 85 HIS A O 1
ATOM 642 N N . ARG A 1 86 ? 31.244 15.718 -6.647 1.00 69.88 86 ARG A N 1
ATOM 643 C CA . ARG A 1 86 ? 31.366 15.535 -5.198 1.00 69.88 86 ARG A CA 1
ATOM 644 C C . ARG A 1 86 ? 30.340 16.444 -4.514 1.00 69.88 86 ARG A C 1
ATOM 646 O O . ARG A 1 86 ? 30.269 17.626 -4.834 1.00 69.88 86 ARG A O 1
ATOM 653 N N . PRO A 1 87 ? 29.599 15.956 -3.504 1.00 57.56 87 PRO A N 1
ATOM 654 C CA . PRO A 1 87 ? 28.652 16.773 -2.733 1.00 57.56 87 PRO A CA 1
ATOM 655 C C . PRO A 1 87 ? 29.262 18.024 -2.076 1.00 57.56 87 PRO A C 1
ATOM 657 O O . PRO A 1 87 ? 28.535 18.892 -1.608 1.00 57.56 87 PRO A O 1
ATOM 660 N N . SER A 1 88 ? 30.595 18.115 -2.013 1.00 57.84 88 SER A N 1
ATOM 661 C CA . SER A 1 88 ? 31.315 19.245 -1.427 1.00 57.84 88 SER A CA 1
ATOM 662 C C . SER A 1 88 ? 31.557 20.408 -2.397 1.00 57.84 88 SER A C 1
ATOM 664 O O . SER A 1 88 ? 32.025 21.453 -1.950 1.00 57.84 88 SER A O 1
ATOM 666 N N . ASP A 1 89 ? 31.237 20.248 -3.685 1.00 60.72 89 ASP A N 1
ATOM 667 C CA . ASP A 1 89 ? 31.527 21.243 -4.726 1.00 60.72 89 ASP A CA 1
ATOM 668 C C . ASP A 1 89 ? 30.407 22.290 -4.887 1.00 60.72 89 ASP A C 1
ATOM 670 O O . ASP A 1 89 ? 30.480 23.137 -5.771 1.00 60.72 89 ASP A O 1
ATOM 674 N N . VAL A 1 90 ? 29.382 22.276 -4.022 1.00 59.12 90 VAL A N 1
ATOM 675 C CA . VAL A 1 90 ? 28.320 23.295 -3.995 1.00 59.12 90 VAL A CA 1
ATOM 676 C C . VAL A 1 90 ? 28.809 24.523 -3.211 1.00 59.12 90 VAL A C 1
ATOM 678 O O . VAL A 1 90 ? 28.893 24.466 -1.974 1.00 59.12 90 VAL A O 1
ATOM 681 N N . PRO A 1 91 ? 29.101 25.668 -3.860 1.00 54.84 91 PRO A N 1
ATOM 682 C CA . PRO A 1 91 ? 29.509 26.869 -3.145 1.00 54.84 91 PRO A CA 1
ATOM 683 C C . PRO A 1 91 ? 28.333 27.359 -2.287 1.00 54.84 91 PRO A C 1
ATOM 685 O O . PRO A 1 91 ? 27.272 27.703 -2.802 1.00 54.84 91 PRO A O 1
ATOM 688 N N . GLY A 1 92 ? 28.502 27.369 -0.960 1.00 57.69 92 GLY A N 1
ATOM 689 C CA . GLY A 1 92 ? 27.545 27.970 -0.016 1.00 57.69 92 GLY A CA 1
ATOM 690 C C . GLY A 1 92 ? 26.805 27.015 0.930 1.00 57.69 92 GLY A C 1
ATOM 691 O O . GLY A 1 92 ? 26.144 27.485 1.859 1.00 57.69 92 GLY A O 1
ATOM 692 N N . GLN A 1 93 ? 26.938 25.692 0.786 1.00 58.00 93 GLN A N 1
ATOM 693 C CA . GLN A 1 93 ? 26.218 24.740 1.652 1.00 58.00 93 GLN A CA 1
ATOM 694 C C . GLN A 1 93 ? 26.845 24.600 3.055 1.00 58.00 93 GLN A C 1
ATOM 696 O O . GLN A 1 93 ? 26.130 24.512 4.054 1.00 58.00 93 GLN A O 1
ATOM 701 N N . LEU A 1 94 ? 28.177 24.699 3.158 1.00 55.34 94 LEU A N 1
ATOM 702 C CA . LEU A 1 94 ? 28.908 24.695 4.437 1.00 55.34 94 LEU A CA 1
ATOM 703 C C . LEU A 1 94 ? 28.682 25.968 5.273 1.00 55.34 94 LEU A C 1
ATOM 705 O O . LEU A 1 94 ? 28.706 25.902 6.502 1.00 55.34 94 LEU A O 1
ATOM 709 N N . ALA A 1 95 ? 28.441 27.113 4.626 1.00 59.25 95 ALA A N 1
ATOM 710 C CA . ALA A 1 95 ? 28.116 28.365 5.312 1.00 59.25 95 ALA A CA 1
ATOM 711 C C . ALA A 1 95 ? 26.687 28.326 5.883 1.00 59.25 95 ALA A C 1
ATOM 713 O O . ALA A 1 95 ? 26.497 28.581 7.071 1.00 59.25 95 ALA A O 1
ATOM 714 N N . LYS A 1 96 ? 25.706 27.866 5.088 1.00 55.78 96 LYS A N 1
ATOM 715 C CA . LYS A 1 96 ? 24.315 27.676 5.541 1.00 55.78 96 LYS A CA 1
ATOM 716 C C . LYS A 1 96 ? 24.188 26.706 6.719 1.00 55.78 96 LYS A C 1
ATOM 718 O O . LYS A 1 96 ? 23.395 26.955 7.621 1.00 55.78 96 LYS A O 1
ATOM 723 N N . ALA A 1 97 ? 24.965 25.622 6.738 1.00 59.81 97 ALA A N 1
ATOM 724 C CA . ALA A 1 97 ? 24.915 24.635 7.819 1.00 59.81 97 ALA A CA 1
ATOM 725 C C . ALA A 1 97 ? 25.462 25.168 9.157 1.00 59.81 97 ALA A C 1
ATOM 727 O O . ALA A 1 97 ? 24.989 24.765 10.216 1.00 59.81 97 ALA A O 1
ATOM 728 N N . ARG A 1 98 ? 26.444 26.081 9.120 1.00 58.47 98 ARG A N 1
ATOM 729 C CA . ARG A 1 98 ? 27.021 26.699 10.326 1.00 58.47 98 ARG A CA 1
ATOM 730 C C . ARG A 1 98 ? 26.150 27.817 10.898 1.00 58.47 98 ARG A C 1
ATOM 732 O O . ARG A 1 98 ? 26.171 28.035 12.105 1.00 58.47 98 ARG A O 1
ATOM 739 N N . GLU A 1 99 ? 25.378 28.489 10.050 1.00 56.62 99 GLU A N 1
ATOM 740 C CA . GLU A 1 99 ? 24.479 29.580 10.444 1.00 56.62 99 GLU A CA 1
ATOM 741 C C . GLU A 1 99 ? 23.093 29.079 10.892 1.00 56.62 99 GLU A C 1
ATOM 743 O O . GLU A 1 99 ? 22.418 29.710 11.707 1.00 56.62 99 GLU A O 1
ATOM 748 N N . ALA A 1 100 ? 22.694 27.885 10.445 1.00 60.91 100 ALA A N 1
ATOM 749 C CA . ALA A 1 100 ? 21.493 27.195 10.898 1.00 60.91 100 ALA A CA 1
ATOM 750 C C . ALA A 1 100 ? 21.699 26.547 12.280 1.00 60.91 100 ALA A C 1
ATOM 752 O O . ALA A 1 100 ? 21.742 25.325 12.428 1.00 60.91 100 ALA A O 1
ATOM 753 N N . GLY A 1 101 ? 21.804 27.367 13.328 1.00 64.25 101 GLY A N 1
ATOM 754 C CA . GLY A 1 101 ? 21.599 26.891 14.696 1.00 64.25 101 GLY A CA 1
ATOM 755 C C . GLY A 1 101 ? 20.295 26.079 14.801 1.00 64.25 101 GLY A C 1
ATOM 756 O O . GLY A 1 101 ? 19.303 26.422 14.160 1.00 64.25 101 GLY A O 1
ATOM 757 N N . ARG A 1 102 ? 20.326 24.992 15.591 1.00 65.50 102 ARG A N 1
ATOM 758 C CA . ARG A 1 102 ? 19.248 24.004 15.835 1.00 65.50 102 ARG A CA 1
ATOM 759 C C . ARG A 1 102 ? 17.840 24.456 15.405 1.00 65.50 102 ARG A C 1
ATOM 761 O O . ARG A 1 102 ? 17.224 25.315 16.039 1.00 65.50 102 ARG A O 1
ATOM 768 N N . ALA A 1 103 ? 17.335 23.840 14.336 1.00 70.06 103 ALA A N 1
ATOM 769 C CA . ALA A 1 103 ? 16.020 24.124 13.777 1.00 70.06 103 ALA A CA 1
ATOM 770 C C . ALA A 1 103 ? 14.910 23.862 14.810 1.00 70.06 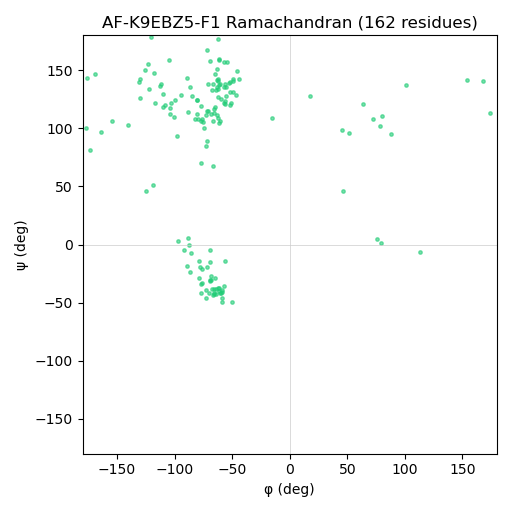103 ALA A C 1
ATOM 772 O O . ALA A 1 103 ? 14.804 22.777 15.378 1.00 70.06 103 ALA A O 1
ATOM 773 N N . ARG A 1 104 ? 14.073 24.874 15.050 1.00 64.50 104 ARG A N 1
ATOM 774 C CA . ARG A 1 104 ? 12.872 24.791 15.890 1.00 64.50 104 ARG A CA 1
ATOM 775 C C . ARG A 1 104 ? 11.665 24.644 14.973 1.00 64.50 104 ARG A C 1
ATOM 777 O O . ARG A 1 104 ? 11.341 25.587 14.251 1.00 64.50 104 ARG A O 1
ATOM 784 N N . LEU A 1 105 ? 11.047 23.459 14.971 1.00 76.75 105 LEU A N 1
ATOM 785 C CA . LEU A 1 105 ? 9.821 23.207 14.213 1.00 76.75 105 LEU A CA 1
ATOM 786 C C . LEU A 1 105 ? 8.735 24.198 14.653 1.00 76.75 105 LEU A C 1
ATOM 788 O O . LEU A 1 105 ? 8.540 24.431 15.847 1.00 76.75 105 LEU A O 1
ATOM 792 N N . ARG A 1 106 ? 8.021 24.768 13.682 1.00 70.56 106 ARG A N 1
ATOM 793 C CA . ARG A 1 106 ? 6.786 25.519 13.908 1.00 70.56 106 ARG A CA 1
ATOM 794 C C . ARG A 1 106 ? 5.643 24.729 13.296 1.00 70.56 106 ARG A C 1
ATOM 796 O O . ARG A 1 106 ? 5.773 24.232 12.183 1.00 70.56 106 ARG A O 1
ATOM 803 N N . ILE A 1 107 ? 4.541 24.633 14.028 1.00 66.25 107 ILE A N 1
ATOM 804 C CA . ILE A 1 107 ? 3.295 24.088 13.499 1.00 66.25 107 ILE A CA 1
ATOM 805 C C . ILE A 1 107 ? 2.733 25.144 12.547 1.00 66.25 107 ILE A C 1
ATOM 807 O O . ILE A 1 107 ? 2.351 26.232 12.984 1.00 66.25 107 ILE A O 1
ATOM 811 N N . VAL A 1 108 ? 2.732 24.839 11.251 1.00 71.56 108 VAL A N 1
ATOM 812 C CA . VAL A 1 108 ? 1.902 25.549 10.279 1.00 71.56 108 VAL A CA 1
ATOM 813 C C . VAL A 1 108 ? 0.477 25.096 10.570 1.00 71.56 108 VAL A C 1
ATOM 815 O O . VAL A 1 108 ? 0.180 23.906 10.499 1.00 71.56 108 VAL A O 1
ATOM 818 N N . ARG A 1 109 ? -0.386 26.017 11.006 1.00 55.75 109 ARG A N 1
ATOM 819 C CA . ARG A 1 109 ? -1.823 25.762 10.930 1.00 55.75 109 ARG A CA 1
ATOM 820 C C . ARG A 1 109 ? -2.157 25.834 9.449 1.00 55.75 109 ARG A C 1
ATOM 822 O O . ARG A 1 109 ? -1.955 26.890 8.855 1.00 55.75 109 ARG A O 1
ATOM 829 N N . GLU A 1 110 ? -2.570 24.716 8.871 1.00 54.50 110 GLU A N 1
ATOM 830 C CA . GLU A 1 110 ? -3.136 24.704 7.528 1.00 54.50 110 GLU A CA 1
ATOM 831 C C . GLU A 1 110 ? -4.329 25.674 7.528 1.00 54.50 110 GLU A C 1
ATOM 833 O O . GLU A 1 110 ? -5.222 25.556 8.375 1.00 54.50 110 GLU A O 1
ATOM 838 N N . ASP A 1 111 ? -4.314 26.661 6.633 1.00 58.56 111 ASP A N 1
ATOM 839 C CA . ASP A 1 111 ? -5.537 27.354 6.241 1.00 58.56 111 ASP A CA 1
ATOM 840 C C . ASP A 1 111 ? -6.358 26.302 5.495 1.00 58.56 111 ASP A C 1
ATOM 842 O O . ASP A 1 111 ? -5.952 25.832 4.430 1.00 58.56 111 ASP A O 1
ATOM 846 N N . LEU A 1 112 ? -7.409 25.803 6.145 1.00 55.56 112 LEU A N 1
ATOM 847 C CA . LEU A 1 112 ? -8.250 24.746 5.602 1.00 55.56 112 LEU A CA 1
ATOM 848 C C . LEU A 1 112 ? -8.787 25.217 4.245 1.00 55.56 112 LEU A C 1
ATOM 850 O O . LEU A 1 112 ? -9.487 26.233 4.199 1.00 55.56 112 LEU A O 1
ATOM 854 N N . PRO A 1 113 ? -8.516 24.492 3.145 1.00 56.69 113 PRO A N 1
ATOM 855 C CA . PRO A 1 113 ? -9.262 24.686 1.915 1.00 56.69 113 PRO A CA 1
ATOM 856 C C . PRO A 1 113 ? -10.748 24.592 2.254 1.00 56.69 113 PRO A C 1
ATOM 858 O O . PRO A 1 113 ? -11.151 23.686 2.989 1.00 56.69 113 PRO A O 1
ATOM 861 N N . GLN A 1 114 ? -11.531 25.562 1.777 1.00 53.16 114 GLN A N 1
ATOM 862 C CA . GLN A 1 114 ? -12.965 25.620 2.032 1.00 53.16 114 GLN A CA 1
ATOM 863 C C . GLN A 1 114 ? -13.605 24.257 1.787 1.00 53.16 114 GLN A C 1
ATOM 865 O O . GLN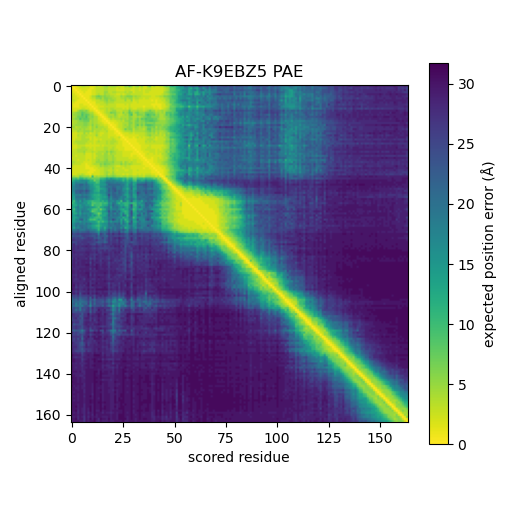 A 1 114 ? -13.382 23.641 0.748 1.00 53.16 114 GLN A O 1
ATOM 870 N N . ASP A 1 115 ? -14.364 23.808 2.780 1.00 50.53 115 ASP A N 1
ATOM 871 C CA . ASP A 1 115 ? -15.074 22.542 2.790 1.00 50.53 115 ASP A CA 1
ATOM 872 C C . ASP A 1 115 ? -16.089 22.503 1.625 1.00 50.53 115 ASP A C 1
ATOM 874 O O . ASP A 1 115 ? -17.131 23.156 1.727 1.00 50.53 115 ASP A O 1
ATOM 878 N N . PRO A 1 116 ? -15.853 21.749 0.525 1.00 52.47 116 PRO A N 1
ATOM 879 C CA . PRO A 1 116 ? -16.862 21.588 -0.528 1.00 52.47 116 PRO A CA 1
ATOM 880 C C . PRO A 1 116 ? -18.050 20.757 -0.025 1.00 52.47 116 PRO A C 1
ATOM 882 O O . PRO A 1 116 ? -19.043 20.575 -0.724 1.00 52.47 116 PRO A O 1
ATOM 885 N N . ALA A 1 117 ? -17.948 20.236 1.199 1.00 49.28 117 ALA A N 1
ATOM 886 C CA . ALA A 1 117 ? -18.976 19.487 1.864 1.00 49.28 117 ALA A CA 1
ATOM 887 C C . ALA A 1 117 ? -19.958 20.412 2.651 1.00 49.28 117 ALA A C 1
ATOM 889 O O . ALA A 1 117 ? -20.948 19.958 3.222 1.00 49.28 117 ALA A O 1
ATOM 890 N N . ALA A 1 118 ? -19.774 21.737 2.645 1.00 52.22 118 ALA A N 1
ATOM 891 C CA . ALA A 1 118 ? -20.828 22.643 3.113 1.00 52.22 118 ALA A CA 1
ATOM 892 C C . ALA A 1 118 ? -22.046 22.657 2.161 1.00 52.22 118 ALA A C 1
ATOM 894 O O . ALA A 1 118 ? -23.177 22.779 2.630 1.00 52.22 118 ALA A O 1
ATOM 895 N N . ASP A 1 119 ? -21.833 22.446 0.856 1.00 50.28 119 ASP A N 1
ATOM 896 C CA . ASP A 1 119 ? -22.909 22.493 -0.144 1.00 50.28 119 ASP A CA 1
ATOM 897 C C . ASP A 1 119 ? -23.844 21.271 -0.075 1.00 50.28 119 ASP A C 1
ATOM 899 O O . ASP A 1 119 ? -25.061 21.434 -0.130 1.00 50.28 119 ASP A O 1
ATOM 903 N N . TYR A 1 120 ? -23.337 20.051 0.160 1.00 51.28 120 TYR A N 1
ATOM 904 C CA . TYR A 1 120 ? -24.212 18.858 0.214 1.00 51.28 120 TYR A CA 1
ATOM 905 C C . TYR A 1 120 ? -25.093 18.784 1.472 1.00 51.28 120 TYR A C 1
ATOM 907 O O . TYR A 1 120 ? -26.085 18.055 1.483 1.00 51.28 120 TYR A O 1
ATOM 915 N N . ARG A 1 121 ? -24.749 19.511 2.547 1.00 49.62 121 ARG A N 1
ATOM 916 C CA . ARG A 1 121 ? -25.536 19.508 3.792 1.00 49.62 121 ARG A CA 1
ATOM 917 C C . ARG A 1 121 ? -26.799 20.372 3.688 1.00 49.62 121 ARG A C 1
ATOM 919 O O . ARG A 1 121 ? -27.731 20.140 4.450 1.00 49.62 121 ARG A O 1
ATOM 926 N N . SER A 1 122 ? -26.863 21.305 2.734 1.00 52.50 122 SER A N 1
ATOM 927 C CA . SER A 1 122 ? -28.073 22.100 2.468 1.00 52.50 122 SER A CA 1
ATOM 928 C C . SER A 1 122 ? -29.159 21.331 1.706 1.00 52.50 122 SER A C 1
ATOM 930 O O . SER A 1 122 ? -30.323 21.711 1.779 1.00 52.50 122 SER A O 1
ATOM 932 N N . GLU A 1 123 ? -28.822 20.251 0.992 1.00 53.09 123 GLU A N 1
ATOM 933 C CA . GLU A 1 123 ? -29.778 19.523 0.136 1.00 53.09 123 GLU A CA 1
ATOM 934 C C . GLU A 1 123 ? -30.512 18.359 0.835 1.00 53.09 123 GLU A C 1
ATOM 936 O O . GLU A 1 123 ? -31.426 17.776 0.256 1.00 53.09 123 GLU A O 1
ATOM 941 N N . MET A 1 124 ? -30.169 18.032 2.087 1.00 57.56 124 MET A N 1
ATOM 942 C CA . MET A 1 124 ? -30.827 16.975 2.876 1.00 57.56 124 MET A CA 1
ATOM 943 C C . MET A 1 124 ? -31.349 17.473 4.234 1.00 57.56 124 MET A C 1
ATOM 945 O O . MET A 1 124 ? -31.166 16.815 5.258 1.00 57.56 124 MET A O 1
ATOM 949 N N . ASP A 1 125 ? -32.026 18.621 4.252 1.00 58.81 125 ASP A N 1
ATOM 950 C CA . ASP A 1 125 ? -32.869 18.997 5.392 1.00 58.81 125 ASP A CA 1
ATOM 951 C C . ASP A 1 125 ? -34.289 18.426 5.176 1.00 58.81 125 ASP A C 1
ATOM 953 O O . ASP A 1 125 ? -34.956 18.799 4.203 1.00 58.81 125 ASP A O 1
ATOM 957 N N . PRO A 1 126 ? -34.773 17.472 5.995 1.00 64.88 126 PRO A N 1
ATOM 958 C CA . PRO A 1 126 ? -36.159 17.022 5.905 1.00 64.88 126 PRO A CA 1
ATOM 959 C C . PRO A 1 126 ? -37.101 18.169 6.317 1.00 64.88 126 PRO A C 1
ATOM 961 O O . PRO A 1 126 ? -36.826 18.854 7.304 1.00 64.88 126 PRO A O 1
ATOM 964 N N . PRO A 1 127 ? -38.230 18.396 5.615 1.00 62.09 127 PRO A N 1
ATOM 965 C CA . PRO A 1 127 ? -39.125 19.495 5.953 1.00 62.09 127 PRO A CA 1
ATOM 966 C C . PRO A 1 127 ? -39.665 19.340 7.380 1.00 62.09 127 PRO A C 1
ATOM 968 O O . PRO A 1 127 ? -40.041 18.244 7.807 1.00 62.09 127 PRO A O 1
ATOM 971 N N . ALA A 1 128 ? -39.709 20.460 8.105 1.00 60.59 128 ALA A N 1
ATOM 972 C CA . ALA A 1 128 ? -40.206 20.538 9.472 1.00 60.59 128 ALA A CA 1
ATOM 973 C C . ALA A 1 128 ? -41.612 19.911 9.607 1.00 60.59 128 ALA A C 1
ATOM 975 O O . ALA A 1 128 ? -42.462 20.119 8.735 1.00 60.59 128 ALA A O 1
ATOM 976 N N . PRO A 1 129 ? -41.900 19.175 10.699 1.00 59.28 129 PRO A N 1
ATOM 977 C CA . PRO A 1 129 ? -43.241 18.657 10.934 1.00 59.28 129 PRO A CA 1
ATOM 978 C C . PRO A 1 129 ? -44.230 19.818 11.147 1.00 59.28 129 PRO A C 1
ATOM 980 O O . PRO A 1 129 ? -43.853 20.843 11.726 1.00 59.28 129 PRO A O 1
ATOM 983 N N . PRO A 1 130 ? -45.502 19.686 10.721 1.00 52.56 130 PRO A N 1
ATOM 984 C CA . PRO A 1 130 ? -46.498 20.707 11.005 1.00 52.56 130 PRO A CA 1
ATOM 985 C C . PRO A 1 130 ? -46.703 20.829 12.519 1.00 52.56 130 PRO A C 1
ATOM 987 O O . PRO A 1 130 ? -46.722 19.835 13.248 1.00 52.56 130 PRO A O 1
ATOM 990 N N . ALA A 1 131 ? -46.867 22.066 12.986 1.00 55.50 131 ALA A N 1
ATOM 991 C CA . ALA A 1 131 ? -47.200 22.368 14.368 1.00 55.50 131 ALA A CA 1
ATOM 992 C C . ALA A 1 131 ? -48.561 21.746 14.719 1.00 55.50 131 ALA A C 1
ATOM 994 O O . ALA A 1 131 ? -49.608 22.247 14.308 1.00 55.50 131 ALA A O 1
ATOM 995 N N . SER A 1 132 ? -48.548 20.649 15.478 1.00 49.94 132 SER A N 1
ATOM 996 C CA . SER A 1 132 ? -49.761 20.111 16.088 1.00 49.94 132 SER A CA 1
ATOM 997 C C . SER A 1 132 ? -50.239 21.083 17.158 1.00 49.94 132 SER A C 1
ATOM 999 O O . SER A 1 132 ? -49.566 21.316 18.164 1.00 49.94 132 SER A O 1
ATOM 1001 N N . GLY A 1 133 ? -51.388 21.684 16.862 1.00 43.62 133 GLY A N 1
ATOM 1002 C CA . GLY A 1 133 ? -52.079 22.656 17.683 1.00 43.62 133 GLY A CA 1
ATOM 1003 C C . GLY A 1 133 ? -52.514 22.115 19.040 1.00 43.62 133 GLY A C 1
ATOM 1004 O O . GLY A 1 133 ? -52.626 20.911 19.275 1.00 43.62 133 GLY A O 1
ATOM 1005 N N . SER A 1 134 ? -52.740 23.084 19.918 1.00 45.16 134 SER A N 1
ATOM 1006 C CA . SER A 1 134 ? -53.201 22.961 21.289 1.00 45.16 134 SER A CA 1
ATOM 1007 C C . SER A 1 134 ? -54.347 21.975 21.493 1.00 45.16 134 SER A C 1
ATOM 1009 O O . SER A 1 134 ? -55.306 21.900 20.730 1.00 45.16 134 SER A O 1
ATOM 1011 N N . LEU A 1 135 ? -54.233 21.294 22.626 1.00 49.72 135 LEU A N 1
ATOM 1012 C CA . LEU A 1 135 ? -55.273 20.570 23.337 1.00 49.72 135 LEU A CA 1
ATOM 1013 C C . LEU A 1 135 ? -56.504 21.467 23.558 1.00 49.72 135 LEU A C 1
ATOM 1015 O O . LEU A 1 135 ? -56.406 22.467 24.267 1.00 49.72 135 LEU A O 1
ATOM 1019 N N . GLU A 1 136 ? -57.662 21.061 23.038 1.00 44.16 136 GLU A N 1
ATOM 1020 C CA . GLU A 1 136 ? -58.968 21.468 23.562 1.00 44.16 136 GLU A CA 1
ATOM 1021 C C . GLU A 1 136 ? -59.866 20.241 23.781 1.00 44.16 136 GLU A C 1
ATOM 1023 O O . GLU A 1 136 ? -59.805 19.236 23.074 1.00 44.16 136 GLU A O 1
ATOM 1028 N N . SER A 1 137 ? -60.620 20.338 24.869 1.00 48.91 137 SER A N 1
ATOM 1029 C CA . SER A 1 137 ? -61.325 19.303 25.624 1.00 48.91 137 SER A CA 1
ATOM 1030 C C . SER A 1 137 ? -62.419 18.526 24.867 1.00 48.91 137 SER A C 1
ATOM 1032 O O . SER A 1 137 ? -63.009 19.039 23.918 1.00 48.91 137 SER A O 1
ATOM 1034 N N . PRO A 1 138 ? -62.783 17.311 25.334 1.00 51.41 138 PRO A N 1
ATOM 1035 C CA . PRO A 1 138 ? -63.814 16.490 24.705 1.00 51.41 138 PRO A CA 1
ATOM 1036 C C . PRO A 1 138 ? -65.234 16.978 25.041 1.00 51.41 138 PRO A C 1
ATOM 1038 O O . PRO A 1 138 ? -65.657 16.972 26.198 1.00 51.41 138 PRO A O 1
ATOM 1041 N N . GLY A 1 139 ? -65.984 17.352 24.003 1.00 41.19 139 GLY A N 1
ATOM 1042 C CA . GLY A 1 139 ? -67.433 17.550 24.032 1.00 41.19 139 GLY A CA 1
ATOM 1043 C C . GLY A 1 139 ? -68.178 16.288 23.586 1.00 41.19 139 GLY A C 1
ATOM 1044 O O . GLY A 1 139 ? -67.884 15.718 22.540 1.00 41.19 139 GLY A O 1
ATOM 1045 N N . MET A 1 140 ? -69.141 15.867 24.407 1.00 52.75 140 MET A N 1
ATOM 1046 C CA . MET A 1 140 ? -70.087 14.763 24.202 1.00 52.75 140 MET A CA 1
ATOM 1047 C C . MET A 1 140 ? -70.800 14.794 22.836 1.00 52.75 140 MET A C 1
ATOM 1049 O O . MET A 1 140 ? -71.202 15.865 22.391 1.00 52.75 140 MET A O 1
ATOM 1053 N N . GLN A 1 141 ? -71.008 13.608 22.245 1.00 53.53 141 GLN A N 1
ATOM 1054 C CA . GLN A 1 141 ? -72.076 13.197 21.302 1.00 53.53 141 GLN A CA 1
ATOM 1055 C C . GLN A 1 141 ? -71.844 11.693 21.017 1.00 53.53 141 GLN A C 1
ATOM 1057 O O . GLN A 1 141 ? -70.826 11.325 20.449 1.00 53.53 141 GLN A O 1
ATOM 1062 N N . SER A 1 142 ? -72.561 10.743 21.626 1.00 47.97 142 SER A N 1
ATOM 1063 C CA . SER A 1 142 ? -73.912 10.275 21.270 1.00 47.97 142 SER A CA 1
ATOM 1064 C C . SER A 1 142 ? -74.054 9.891 19.793 1.00 47.97 142 SER A C 1
ATOM 1066 O O . SER A 1 142 ? -74.356 10.759 18.985 1.00 47.97 142 SER A O 1
ATOM 1068 N N . ALA A 1 143 ? -73.916 8.600 19.459 1.00 44.84 143 ALA A N 1
ATOM 1069 C CA . ALA A 1 143 ? -74.998 7.786 18.881 1.00 44.84 143 ALA A CA 1
ATOM 1070 C C . ALA A 1 143 ? -74.501 6.443 18.308 1.00 44.84 143 ALA A C 1
ATOM 1072 O O . ALA A 1 143 ? -73.488 6.372 17.622 1.00 44.84 143 ALA A O 1
ATOM 1073 N N . SER A 1 144 ? -75.337 5.433 18.552 1.00 47.16 144 SER A N 1
ATOM 1074 C CA . SER A 1 144 ? -75.632 4.280 17.695 1.00 47.16 144 SER A CA 1
ATOM 1075 C C . SER A 1 144 ? -74.648 3.110 17.620 1.00 47.16 144 SER A C 1
ATOM 1077 O O . SER A 1 144 ? -73.655 3.090 16.904 1.00 47.16 144 SER A O 1
ATOM 1079 N N . SER A 1 145 ? -75.067 2.088 18.363 1.00 53.56 145 SER A N 1
ATOM 1080 C CA . SER A 1 145 ? -74.899 0.655 18.140 1.00 53.56 145 SER A CA 1
ATOM 108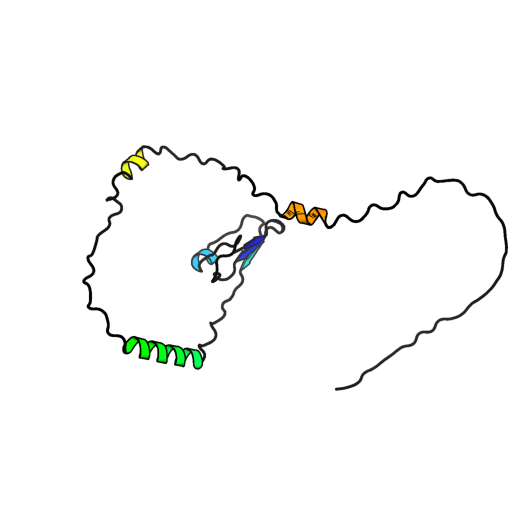1 C C . SER A 1 145 ? -75.204 0.192 16.717 1.00 53.56 145 SER A C 1
ATOM 1083 O O . SER A 1 145 ? -76.132 0.727 16.123 1.00 53.56 145 SER A O 1
ATOM 1085 N N . GLU A 1 146 ? -74.507 -0.872 16.302 1.00 51.38 146 GLU A N 1
ATOM 1086 C CA . GLU A 1 146 ? -74.873 -1.994 15.402 1.00 51.38 146 GLU A CA 1
ATOM 1087 C C . GLU A 1 146 ? -73.556 -2.504 14.780 1.00 51.38 146 GLU A C 1
ATOM 1089 O O . GLU A 1 146 ? -72.686 -1.707 14.463 1.00 51.38 146 GLU A O 1
ATOM 1094 N N . SER A 1 147 ? -73.248 -3.770 14.532 1.00 50.69 147 SER A N 1
ATOM 1095 C CA . SER A 1 147 ? -73.694 -5.101 14.941 1.00 50.69 147 SER A CA 1
ATOM 1096 C C . SER A 1 147 ? -72.721 -6.066 14.236 1.00 50.69 147 SER A C 1
ATOM 1098 O O . SER A 1 147 ? -72.306 -5.777 13.119 1.00 50.69 147 SER A O 1
ATOM 1100 N N . ALA A 1 148 ? -72.364 -7.164 14.906 1.00 50.09 148 ALA A N 1
ATOM 1101 C CA . ALA A 1 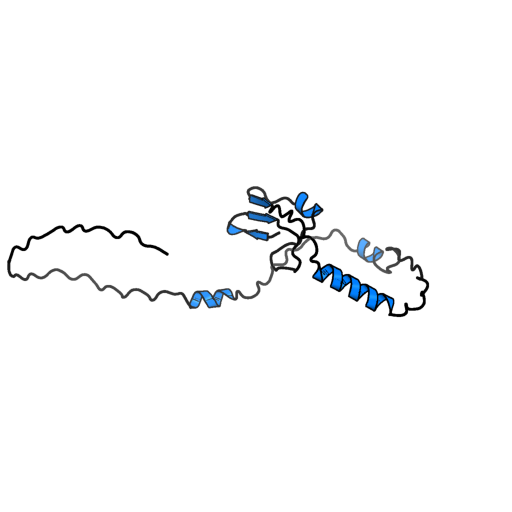148 ? -71.878 -8.459 14.403 1.00 50.09 148 ALA A CA 1
ATOM 1102 C C . ALA A 1 148 ? -71.330 -8.581 12.959 1.00 50.09 148 ALA A C 1
ATOM 1104 O O . ALA A 1 148 ? -72.039 -8.369 11.982 1.00 50.09 148 ALA A O 1
ATOM 1105 N N . GLY A 1 149 ? -70.119 -9.131 12.843 1.00 44.53 149 GLY A N 1
ATOM 1106 C CA . GLY A 1 149 ? -69.579 -9.625 11.578 1.00 44.53 149 GLY A CA 1
ATOM 1107 C C . GLY A 1 149 ? -68.255 -10.345 11.786 1.00 44.53 149 GLY A C 1
ATOM 1108 O O . GLY A 1 149 ? -67.191 -9.752 11.665 1.00 44.53 149 GLY A O 1
ATOM 1109 N N . SER A 1 150 ? -68.356 -11.603 12.201 1.00 54.31 150 SER A N 1
ATOM 1110 C CA . SER A 1 150 ? -67.307 -12.623 12.214 1.00 54.31 150 SER A CA 1
ATOM 1111 C C . SER A 1 150 ? -66.797 -12.950 10.804 1.00 54.31 150 SER A C 1
ATOM 1113 O O . SER A 1 150 ? -67.400 -12.514 9.833 1.00 54.31 150 SER A O 1
ATOM 1115 N N . GLU A 1 151 ? -65.785 -13.826 10.749 1.00 52.25 151 GLU A N 1
ATOM 1116 C CA . GLU A 1 151 ? -65.203 -14.515 9.578 1.00 52.25 151 GLU A CA 1
ATOM 1117 C C . GLU A 1 151 ? -63.891 -13.896 9.072 1.00 52.25 151 GLU A C 1
ATOM 1119 O O . GLU A 1 151 ? -63.752 -12.687 8.972 1.00 52.25 151 GLU A O 1
ATOM 1124 N N . SER A 1 152 ? -62.849 -14.634 8.711 1.00 53.69 152 SER A N 1
ATOM 1125 C CA . SER A 1 152 ? -62.491 -16.048 8.831 1.00 53.69 152 SER A CA 1
ATOM 1126 C C . SER A 1 152 ? -61.014 -16.115 8.440 1.00 53.69 152 SER A C 1
ATOM 1128 O O . SER A 1 152 ? -60.550 -15.354 7.591 1.00 53.69 152 SER A O 1
ATOM 1130 N N . ALA A 1 153 ? -60.270 -17.020 9.066 1.00 52.62 153 ALA A N 1
ATOM 1131 C CA . ALA A 1 153 ? -58.941 -17.395 8.614 1.00 52.62 153 ALA A CA 1
ATOM 1132 C C . ALA A 1 153 ? -59.020 -18.046 7.225 1.00 52.62 153 ALA A C 1
ATOM 1134 O O . ALA A 1 153 ? -59.831 -18.948 7.039 1.00 52.62 153 ALA A O 1
ATOM 1135 N N . SER A 1 154 ? -58.127 -17.655 6.314 1.00 55.12 154 SER A N 1
ATOM 1136 C CA . SER A 1 154 ? -57.720 -18.494 5.185 1.00 55.12 154 SER A CA 1
ATOM 1137 C C . SER A 1 154 ? -56.221 -18.352 4.954 1.00 55.12 154 SER A C 1
ATOM 1139 O O . SER A 1 154 ? -55.713 -17.358 4.443 1.00 55.12 154 SER A O 1
ATOM 1141 N N . SER A 1 155 ? -55.531 -19.385 5.410 1.00 55.97 155 SER A N 1
ATOM 1142 C CA . SER A 1 155 ? -54.253 -19.884 4.928 1.00 55.97 155 SER A CA 1
ATOM 1143 C C . SER A 1 155 ? -54.399 -20.478 3.524 1.00 55.97 155 SER A C 1
ATOM 1145 O O .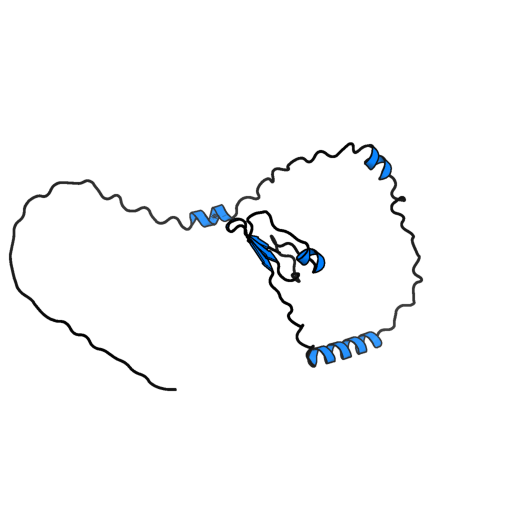 SER A 1 155 ? -55.269 -21.321 3.343 1.00 55.97 155 SER A O 1
ATOM 1147 N N . GLU A 1 156 ? -53.512 -20.140 2.591 1.00 57.28 156 GLU A N 1
ATOM 1148 C CA . GLU A 1 156 ? -53.198 -20.956 1.402 1.00 57.28 156 GLU A CA 1
ATOM 1149 C C . GLU A 1 156 ? -51.863 -20.414 0.843 1.00 57.28 156 GLU A C 1
ATOM 1151 O O . GLU A 1 156 ? -51.765 -19.246 0.485 1.00 57.28 156 GLU A O 1
ATOM 1156 N N . SER A 1 157 ? -50.712 -21.014 1.153 1.00 54.50 157 SER A N 1
ATOM 1157 C CA . SER A 1 157 ? -50.073 -22.181 0.524 1.00 54.50 157 SER A CA 1
ATOM 1158 C C . SER A 1 157 ? -49.656 -21.994 -0.940 1.00 54.50 157 SER A C 1
ATOM 1160 O O . SER A 1 157 ? -50.497 -21.834 -1.810 1.00 54.50 157 SER A O 1
ATOM 1162 N N . GLY A 1 158 ? -48.350 -22.164 -1.175 1.00 52.38 158 GLY A N 1
ATOM 1163 C CA . GLY A 1 158 ? -47.822 -23.038 -2.228 1.00 52.38 158 GLY A CA 1
ATOM 1164 C C . GLY A 1 158 ? -47.787 -22.519 -3.668 1.00 52.38 158 GLY A C 1
ATOM 1165 O O . GLY A 1 158 ? -48.797 -22.502 -4.354 1.00 52.38 158 GLY A O 1
ATOM 1166 N N . ASN A 1 159 ? -46.574 -22.270 -4.163 1.00 58.28 159 ASN A N 1
ATOM 1167 C CA . ASN A 1 159 ? -46.138 -22.743 -5.484 1.00 58.28 159 ASN A CA 1
ATOM 1168 C C . ASN A 1 159 ? -44.596 -22.849 -5.414 1.00 58.28 159 ASN A C 1
ATOM 1170 O O . ASN A 1 159 ? -43.941 -21.842 -5.159 1.00 58.28 159 ASN A O 1
ATOM 1174 N N . SER A 1 160 ? -43.960 -24.027 -5.349 1.00 56.47 160 SER A N 1
ATOM 1175 C CA . SER A 1 160 ? -43.808 -25.041 -6.415 1.00 56.47 160 SER A CA 1
ATOM 1176 C C . SER A 1 160 ? -43.405 -24.372 -7.736 1.00 56.47 160 SER A C 1
ATOM 1178 O O . SER A 1 160 ? -44.174 -23.612 -8.308 1.00 56.47 160 SER A O 1
ATOM 1180 N N . GLU A 1 161 ? -42.115 -24.385 -8.077 1.00 58.16 161 GLU A N 1
ATOM 1181 C CA . GLU A 1 161 ? -41.450 -25.454 -8.849 1.00 58.16 161 GLU A CA 1
ATOM 1182 C C . GLU A 1 161 ? -41.873 -25.443 -10.324 1.00 58.16 161 GLU A C 1
ATOM 1184 O O . GLU A 1 161 ? -43.005 -25.797 -10.635 1.00 58.16 161 GLU A O 1
ATOM 1189 N N . SER A 1 162 ? -40.963 -25.014 -11.210 1.00 64.06 162 SER A N 1
ATOM 1190 C CA . SER A 1 162 ? -40.779 -25.463 -12.609 1.00 64.06 162 SER A CA 1
ATOM 1191 C C . SER A 1 162 ? -39.704 -24.573 -13.268 1.00 64.06 162 SER A C 1
ATOM 1193 O O . SER A 1 162 ? -39.825 -23.353 -13.231 1.00 64.06 162 SER A O 1
ATOM 1195 N N . ASP A 1 163 ? -38.526 -25.090 -13.619 1.00 65.69 163 ASP A N 1
ATOM 1196 C CA . ASP A 1 163 ? -38.192 -25.816 -14.865 1.00 65.69 163 ASP A CA 1
ATOM 1197 C C . ASP A 1 163 ? -37.764 -24.849 -15.990 1.00 65.69 163 ASP A C 1
ATOM 1199 O O . ASP A 1 163 ? -38.620 -24.266 -16.656 1.00 65.69 163 ASP A O 1
ATOM 1203 N N . GLN A 1 164 ? -36.442 -24.636 -16.134 1.00 55.75 164 GLN A N 1
ATOM 1204 C CA . GLN A 1 164 ? -35.659 -24.667 -17.393 1.00 55.75 164 GLN A CA 1
ATOM 1205 C C . GLN A 1 164 ? -34.228 -24.151 -17.226 1.00 55.75 164 GLN A C 1
ATOM 1207 O O . GLN A 1 164 ? -34.033 -23.092 -16.588 1.00 55.75 164 GLN A O 1
#

Sequence (164 aa):
MTYGYSDATAVIGPLSPKPTQGALDLCAMHAESVTVPRGWQMVRLRTEFEPAPPSESDLMALADAIRETSHRSAPAPEQAAREVHRPSDVPGQLAKAREAGRARLRIVREDLPQDPAADYRSEMDPPAPPASGSLESPGMQSASSESAGSESASSESGNSESDQ

Foldseek 3Di:
DAADPVQLEDEAEAADPDDDPRDDGDDPVRSVPDDGPPPHYYHYDPPPPPPDPDDPVNVVVVVVVVVVVVPDDDDDDDPDDPPPDDPVPDPPPVVVVVVPDDDDDDDDPPPDDPDPVVVVVVVPDDDDDDDDDDDDDDDDDDDDDDDDDDDDDDDDDDDDDDDD

pLDDT: mean 71.72, std 17.48, range [41.19, 97.62]

Mean predicted aligned error: 22.08 Å

Organism: NCBI:txid883066

Secondary structure (DSSP, 8-state):
-EEETTTTEEEE-SPPSS--TTB----HHHHHH----TTPEEEE-----PPPPPPHHHHHHHHHHHHHHHHSPPPP----------TT-STTHHHHHHH--S---------PPP-THHHHHSS--PPPPP------PPPP------------------------

InterPro domains:
  IPR021888 Protein of unknown function DUF3499 [PF12005] (1-109)

Solvent-accessible surface area (backbone atoms only — not comparable to full-atom values): 11736 Å² total; per-residue (Å²): 52,39,71,42,75,93,74,36,32,36,42,40,51,72,65,64,98,60,94,48,92,82,44,49,82,42,56,73,72,50,63,71,69,62,80,74,64,90,91,42,49,78,44,74,57,85,73,87,64,74,74,75,76,81,49,73,67,55,55,51,52,49,54,50,52,50,51,58,54,69,74,50,80,77,77,81,87,74,82,82,78,83,77,83,80,55,92,82,75,55,91,61,58,73,58,53,60,70,69,55,64,84,85,77,88,72,87,77,78,76,81,73,75,80,65,79,66,62,63,64,61,70,78,69,69,79,80,79,79,81,84,80,73,80,93,77,82,93,76,91,81,90,83,84,89,87,76,90,82,83,88,77,91,80,88,80,81,90,78,83,89,82,93,134

Radius of gyration: 37.48 Å; Cα contacts (8 Å, |Δi|>4): 60; chains: 1; bounding box: 108×55×64 Å